Protein AF-A0A0L7LDC6-F1 (afdb_monomer)

Secondary structure (DSSP, 8-state):
--SHHHHHHHHHHHHHHHHHHHHHHHTS----HHHHHHHHHHGGG-TTT-TTTT-PEEEEEEE-TT-HHHHHHIIIIIHHHHHHHTTTEEEEEEE--S--------

Mean predicted aligned error: 18.14 Å

Foldseek 3Di:
DPPPPPVVVVVVVVVVVVVVVVVVVVVPPPCPVVVVVVVVVVVVPPPPVPPVQQVAAEAEDEAAPPDPVRVVCVVPPVVVCCVVCVRRHDYHYHHPHPDDDPPDDD

Radius of gyration: 37.28 Å; Cα contacts (8 Å, |Δi|>4): 54; chains: 1; bounding box: 81×20×101 Å

Organism: Operophtera brumata (NCBI:txid104452)

pLDDT: mean 76.86, std 15.12, range [48.41, 95.38]

Nearest PDB structures (foldseek):
  2voc-assembly1_B  TM=7.744E-01  e=8.165E-01  Bacillus subtilis subsp. subtilis str. 168
  1vgl-assembly2_C  TM=5.449E-01  e=1.065E+00  Thermosynechococcus vestitus BP-1
  5d09-assembly1_C  TM=5.747E-01  e=2.215E+00  Neisseria meningitidis MC58
  6u5v-assembly1_A  TM=2.349E-01  e=3.089E+00  Candida albicans

InterPro domains:
  IPR004911 Gamma interferon inducible lysosomal thiol reductase GILT [PF03227] (58-102)
  IPR004911 Gamma interferon inducible lysosomal thiol reductase GILT [PTHR13234] (33-99)

Solvent-accessible surface area (backbone atoms only — not comparable to full-atom values): 6612 Å² total; per-residue (Å²): 141,83,74,69,61,62,61,51,50,52,50,52,53,51,54,50,52,52,52,51,52,49,52,53,56,70,64,53,74,90,66,61,62,66,60,52,49,53,50,60,57,54,62,74,64,53,71,78,76,48,76,61,80,77,62,47,50,75,44,77,47,73,39,36,95,88,40,69,65,45,53,48,42,42,68,74,48,49,49,64,48,46,72,75,39,50,90,50,44,43,77,45,82,42,83,51,63,99,64,80,86,77,83,76,88,125

Structure (mmCIF, N/CA/C/O backbone):
data_AF-A0A0L7LDC6-F1
#
_entry.id   AF-A0A0L7LDC6-F1
#
loop_
_atom_site.group_PDB
_atom_site.id
_atom_site.type_symbol
_atom_site.label_atom_id
_atom_site.label_alt_id
_atom_site.label_comp_id
_atom_site.label_asym_id
_atom_site.label_entity_id
_atom_site.label_seq_id
_atom_site.pdbx_PDB_ins_code
_atom_site.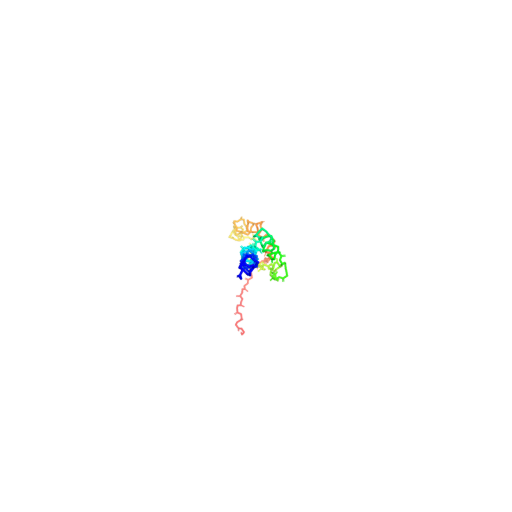Cartn_x
_atom_site.Cartn_y
_atom_site.Cartn_z
_atom_site.occupancy
_atom_site.B_iso_or_equiv
_atom_site.auth_seq_id
_atom_site.auth_comp_id
_atom_site.auth_asym_id
_atom_site.auth_atom_id
_atom_site.pdbx_PDB_model_num
ATOM 1 N N . MET A 1 1 ? -65.763 4.780 70.537 1.00 49.34 1 MET A N 1
ATOM 2 C CA . MET A 1 1 ? -65.442 4.087 69.265 1.00 49.34 1 MET A CA 1
ATOM 3 C C . MET A 1 1 ? -64.068 4.537 68.737 1.00 49.34 1 MET A C 1
ATOM 5 O O . MET A 1 1 ? -63.989 5.122 67.669 1.00 49.34 1 MET A O 1
ATOM 9 N N . ALA A 1 2 ? -62.977 4.314 69.486 1.00 48.41 2 ALA A N 1
ATOM 10 C CA . ALA A 1 2 ? -61.693 5.006 69.251 1.00 48.41 2 ALA A CA 1
ATOM 11 C C . ALA A 1 2 ? -60.485 4.080 68.990 1.00 48.41 2 ALA A C 1
ATOM 13 O O . ALA A 1 2 ? -59.346 4.514 69.089 1.00 48.41 2 ALA A O 1
ATOM 14 N N . PHE A 1 3 ? -60.715 2.810 68.639 1.00 49.62 3 PHE A N 1
ATOM 15 C CA . PHE A 1 3 ? -59.632 1.852 68.356 1.00 49.62 3 PHE A CA 1
ATOM 16 C C . PHE A 1 3 ? -59.404 1.585 66.857 1.00 49.62 3 PHE A C 1
ATOM 18 O O . PHE A 1 3 ? -58.401 0.985 66.481 1.00 49.62 3 PHE A O 1
ATOM 25 N N . TYR A 1 4 ? -60.290 2.068 65.978 1.00 57.59 4 TYR A N 1
ATOM 26 C CA . TYR A 1 4 ? -60.223 1.798 64.534 1.00 57.59 4 TYR A CA 1
ATOM 27 C C . TYR A 1 4 ? -59.326 2.762 63.736 1.00 57.59 4 TYR A C 1
ATOM 29 O O . TYR A 1 4 ? -58.983 2.455 62.597 1.00 57.59 4 TYR A O 1
ATOM 37 N N . SER A 1 5 ? -58.927 3.906 64.298 1.00 56.47 5 SER A N 1
ATOM 38 C CA . SER A 1 5 ? -58.147 4.942 63.600 1.00 56.47 5 SER A CA 1
ATOM 39 C C . SER A 1 5 ? -56.632 4.694 63.623 1.00 56.47 5 SER A C 1
ATOM 41 O O . SER A 1 5 ? -55.956 4.970 62.636 1.00 56.47 5 SER A O 1
ATOM 43 N N . CYS A 1 6 ? -56.094 4.104 64.696 1.00 59.78 6 CYS A N 1
ATOM 44 C CA . CYS A 1 6 ? -54.647 3.913 64.861 1.00 59.78 6 CYS A CA 1
ATOM 45 C C . CYS A 1 6 ? -54.094 2.768 63.985 1.00 59.78 6 CYS A C 1
ATOM 47 O O . CYS A 1 6 ? -53.091 2.931 63.292 1.00 59.78 6 CYS A O 1
ATOM 49 N N . ASN A 1 7 ? -54.800 1.630 63.922 1.00 66.62 7 ASN A N 1
ATOM 50 C CA . ASN A 1 7 ? -54.396 0.497 63.079 1.00 66.62 7 ASN A CA 1
ATOM 51 C C . ASN A 1 7 ? -54.574 0.796 61.579 1.00 66.62 7 ASN A C 1
ATOM 53 O O . ASN A 1 7 ? -53.747 0.380 60.775 1.00 66.62 7 ASN A O 1
ATOM 57 N N . ARG A 1 8 ? -55.602 1.578 61.208 1.00 79.38 8 ARG A N 1
ATOM 58 C CA . ARG A 1 8 ? -55.820 2.012 59.817 1.00 79.38 8 ARG A CA 1
ATOM 59 C C . ARG A 1 8 ? -54.756 3.002 59.346 1.00 79.38 8 ARG A C 1
ATOM 61 O O . ARG A 1 8 ? -54.258 2.868 58.232 1.00 79.38 8 ARG A O 1
ATOM 68 N N . TYR A 1 9 ? -54.356 3.945 60.200 1.00 85.12 9 TYR A N 1
ATOM 69 C CA . TYR A 1 9 ? -53.234 4.836 59.900 1.00 85.12 9 TYR A CA 1
ATOM 70 C C . TYR A 1 9 ? -51.934 4.046 59.731 1.00 85.12 9 TYR A C 1
ATOM 72 O O . TYR A 1 9 ? -51.228 4.231 58.744 1.00 85.12 9 TYR A O 1
ATOM 80 N N . ARG A 1 10 ? -51.667 3.076 60.617 1.00 83.81 10 ARG A N 1
ATOM 81 C CA . ARG A 1 10 ? -50.489 2.207 60.503 1.00 83.81 10 ARG A CA 1
ATOM 82 C C . ARG A 1 10 ? -50.480 1.408 59.197 1.00 83.81 10 ARG A C 1
ATOM 84 O O . ARG A 1 10 ? -49.437 1.327 58.559 1.00 83.81 10 ARG A O 1
ATOM 91 N N . THR A 1 11 ? -51.625 0.874 58.760 1.00 84.75 11 THR A N 1
ATOM 92 C CA . THR A 1 11 ? -51.717 0.180 57.464 1.00 84.75 11 THR A CA 1
ATOM 93 C C . THR A 1 11 ? -51.506 1.122 56.281 1.00 84.75 11 THR A C 1
ATOM 95 O O . THR A 1 11 ? -50.785 0.758 55.360 1.00 84.75 11 THR A O 1
ATOM 98 N N . ILE A 1 12 ? -52.052 2.343 56.3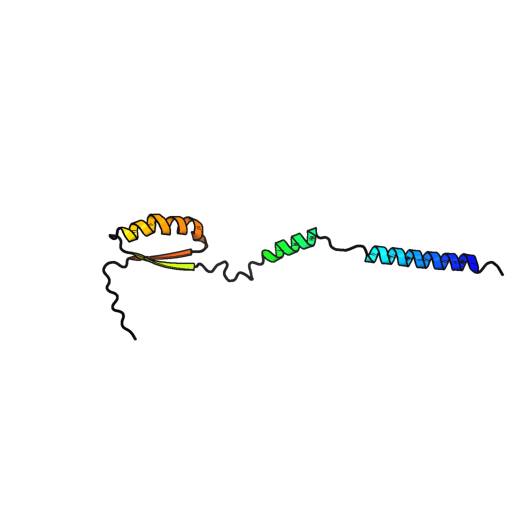19 1.00 89.50 12 ILE A N 1
ATOM 99 C CA . ILE A 1 12 ? -51.865 3.337 55.247 1.00 89.50 12 ILE A CA 1
ATOM 100 C C . ILE A 1 12 ? -50.388 3.743 55.151 1.00 89.50 12 ILE A C 1
ATOM 102 O O . ILE A 1 12 ? -49.816 3.753 54.061 1.00 89.50 12 ILE A O 1
ATOM 106 N N . VAL A 1 13 ? -49.740 3.996 56.289 1.00 90.88 13 VAL A N 1
ATOM 107 C CA . VAL A 1 13 ? -48.313 4.341 56.349 1.00 90.88 13 VAL A CA 1
ATOM 108 C C . VAL A 1 13 ? -47.451 3.200 55.807 1.00 90.88 13 VAL A C 1
ATOM 110 O O . VAL A 1 13 ? -46.573 3.448 54.986 1.00 90.88 13 VAL A O 1
ATOM 113 N N . LEU A 1 14 ? -47.736 1.948 56.179 1.00 90.44 14 LEU A N 1
ATOM 114 C CA . LEU A 1 14 ? -47.018 0.791 55.636 1.00 90.44 14 LEU A CA 1
ATOM 115 C C . LEU A 1 14 ? -47.211 0.658 54.119 1.00 90.44 14 LEU A C 1
ATOM 117 O O . LEU A 1 14 ? -46.236 0.433 53.406 1.00 90.44 14 LEU A O 1
ATOM 121 N N . THR A 1 15 ? -48.428 0.864 53.603 1.00 91.25 15 THR A N 1
ATOM 122 C CA . THR A 1 15 ? -48.674 0.819 52.151 1.00 91.25 15 THR A CA 1
ATOM 123 C C . THR A 1 15 ? -47.945 1.933 51.400 1.00 91.25 15 THR A C 1
ATOM 125 O O . THR A 1 15 ? -47.370 1.671 50.346 1.00 91.25 15 THR A O 1
ATOM 128 N N . LEU A 1 16 ? -47.880 3.151 51.954 1.00 90.81 16 LEU A N 1
ATOM 129 C CA . LEU A 1 16 ? -47.127 4.252 51.349 1.00 90.81 16 LEU A CA 1
ATOM 130 C C . LEU A 1 16 ? -45.617 3.997 51.372 1.00 90.81 16 LEU A C 1
ATOM 132 O O . LEU A 1 16 ? -44.962 4.239 50.364 1.00 90.81 16 LEU A 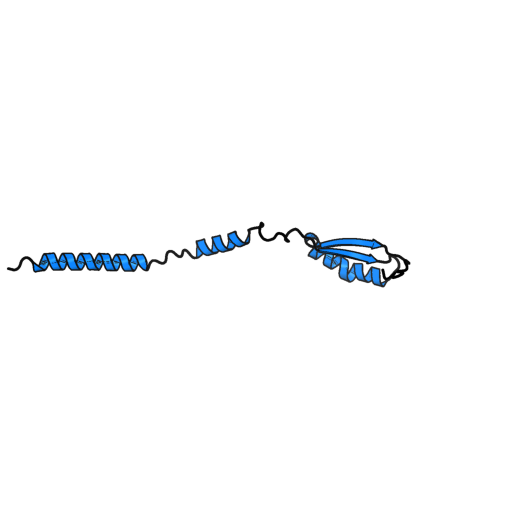O 1
ATOM 136 N N . ILE A 1 17 ? -45.066 3.449 52.460 1.00 91.38 17 ILE A N 1
ATOM 137 C CA . ILE A 1 17 ? -43.637 3.096 52.544 1.00 91.38 17 ILE A CA 1
ATOM 138 C C . ILE A 1 17 ? -43.275 2.040 51.493 1.00 91.38 17 ILE A C 1
ATOM 140 O O . ILE A 1 17 ? -42.260 2.183 50.812 1.00 91.38 17 ILE A O 1
ATOM 144 N N . VAL A 1 18 ? -44.118 1.020 51.306 1.00 91.81 18 VAL A N 1
ATOM 145 C CA . VAL A 1 18 ? -43.915 -0.009 50.271 1.00 91.81 18 VAL A CA 1
ATOM 146 C C . VAL A 1 18 ? -43.966 0.600 48.868 1.00 91.81 18 VAL A C 1
ATOM 148 O O . VAL A 1 18 ? -43.114 0.283 48.040 1.00 91.81 18 VAL A O 1
ATOM 151 N N . LEU A 1 19 ? -44.903 1.515 48.597 1.00 90.81 19 LEU A N 1
ATOM 152 C CA . LEU A 1 19 ? -44.983 2.205 47.304 1.00 90.81 19 LEU A CA 1
ATOM 153 C C . LEU A 1 19 ? -43.789 3.135 47.052 1.00 90.81 19 LEU A C 1
ATOM 155 O O . LEU A 1 19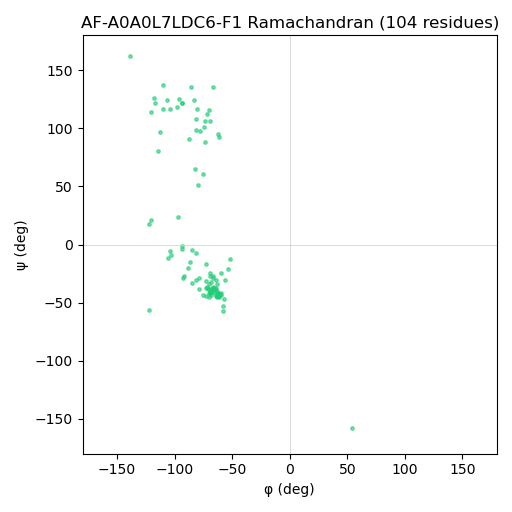 ? -43.320 3.221 45.919 1.00 90.81 19 LEU A O 1
ATOM 159 N N . ILE A 1 20 ? -43.278 3.815 48.080 1.00 89.75 20 ILE A N 1
ATOM 160 C CA . ILE A 1 20 ? -42.087 4.673 47.979 1.00 89.75 20 ILE A CA 1
ATOM 161 C C . ILE A 1 20 ? -40.837 3.818 47.739 1.00 89.75 20 ILE A C 1
ATOM 163 O O . ILE A 1 20 ? -40.036 4.139 46.865 1.00 89.75 20 ILE A O 1
ATOM 167 N N . MET A 1 21 ? -40.697 2.696 48.451 1.00 86.19 21 MET A N 1
ATOM 168 C CA . MET A 1 21 ? -39.606 1.739 48.237 1.00 86.19 21 MET A CA 1
ATOM 169 C C . MET A 1 21 ? -39.665 1.109 46.841 1.00 86.19 21 MET A C 1
ATOM 171 O O . MET A 1 21 ? -38.633 0.987 46.186 1.00 86.19 21 MET A O 1
ATOM 175 N N . TRP A 1 22 ? -40.861 0.783 46.342 1.00 85.56 22 TRP A N 1
ATOM 176 C CA . TRP A 1 22 ? -41.067 0.316 44.968 1.00 85.56 22 TRP A CA 1
ATOM 177 C C . TRP A 1 22 ? -40.681 1.383 43.940 1.00 85.56 22 TRP A C 1
ATOM 179 O O . TRP A 1 22 ? -40.003 1.076 42.961 1.00 85.56 22 TRP A O 1
ATOM 189 N N . GL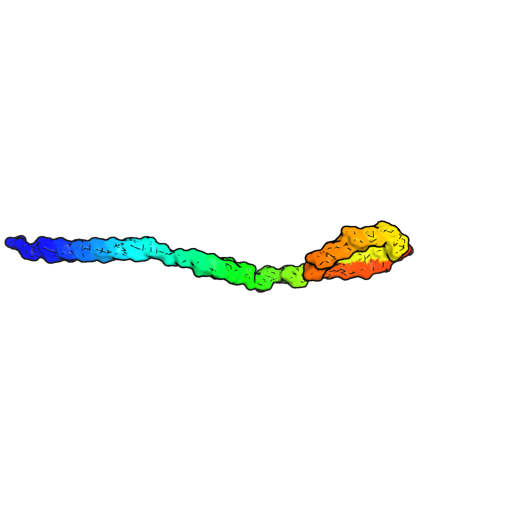N A 1 23 ? -41.099 2.637 44.142 1.00 84.06 23 GLN A N 1
ATOM 190 C CA . GLN A 1 23 ? -40.737 3.748 43.256 1.00 84.06 23 GLN A CA 1
ATOM 191 C C . GLN A 1 23 ? -39.224 3.983 43.243 1.00 84.06 23 GLN A C 1
ATOM 193 O O . GLN A 1 23 ? -38.654 4.129 42.167 1.00 84.06 23 GLN A O 1
ATOM 198 N N . ALA A 1 24 ? -38.563 3.935 44.402 1.00 81.12 24 ALA A N 1
ATOM 199 C CA . ALA A 1 24 ? -37.111 4.058 44.509 1.00 81.12 24 ALA A CA 1
ATOM 200 C C . ALA A 1 24 ? -36.373 2.885 43.842 1.00 81.12 24 ALA A C 1
ATOM 202 O O . ALA A 1 24 ? -35.370 3.096 43.167 1.00 81.12 24 ALA A O 1
ATOM 203 N N . PHE A 1 25 ? -36.895 1.662 43.962 1.00 76.75 25 PHE A N 1
ATOM 204 C CA . PHE A 1 25 ? -36.351 0.486 43.279 1.00 76.75 25 PHE A CA 1
ATOM 205 C C . PHE A 1 25 ? -36.534 0.563 41.756 1.00 76.75 25 PHE A C 1
ATOM 207 O O . PHE A 1 25 ? -35.624 0.229 41.006 1.00 76.75 25 PHE A O 1
ATOM 214 N N . ARG A 1 26 ? -37.676 1.080 41.284 1.00 76.31 26 ARG A N 1
ATOM 215 C CA . ARG A 1 26 ? -37.920 1.384 39.860 1.00 76.31 26 ARG A CA 1
ATOM 216 C C . ARG A 1 26 ? -37.032 2.511 39.338 1.00 76.31 26 ARG A C 1
ATOM 218 O O . ARG A 1 26 ? -36.776 2.553 38.140 1.00 76.31 26 ARG A O 1
ATOM 225 N N . LEU A 1 27 ? -36.598 3.409 40.222 1.00 68.94 27 LEU A N 1
ATOM 226 C CA . LEU A 1 27 ? -35.669 4.491 39.914 1.00 68.94 27 LEU A CA 1
ATOM 227 C C . LEU A 1 27 ? -34.204 4.048 39.997 1.00 68.94 27 LEU A C 1
ATOM 229 O O . LEU A 1 27 ? -33.341 4.851 39.665 1.00 68.94 27 LEU A O 1
ATOM 233 N N . MET A 1 28 ? -33.910 2.811 40.422 1.00 65.31 28 MET A N 1
ATOM 234 C CA . MET A 1 28 ? -32.570 2.239 40.333 1.00 65.31 28 MET A CA 1
ATOM 235 C C . MET A 1 28 ? -32.337 1.874 38.859 1.00 65.31 28 MET A C 1
ATOM 237 O O . MET A 1 28 ? -32.879 0.873 38.381 1.00 65.31 28 MET A O 1
ATOM 241 N N . PRO A 1 29 ? -31.602 2.697 38.094 1.00 62.22 29 PRO A N 1
ATOM 242 C CA . PRO A 1 29 ? -31.350 2.418 36.698 1.00 62.22 29 PRO A CA 1
ATOM 243 C C . PRO A 1 29 ? -30.336 1.278 36.706 1.00 62.22 29 PRO A C 1
ATOM 245 O O . PRO A 1 29 ? -29.175 1.485 37.062 1.00 62.22 29 PRO A O 1
ATOM 248 N N . ASN A 1 30 ? -30.757 0.058 36.369 1.00 58.66 30 ASN A N 1
ATOM 249 C CA . ASN A 1 30 ? -29.819 -1.037 36.131 1.00 58.66 30 ASN A CA 1
ATOM 250 C C . ASN A 1 30 ? -29.145 -0.838 34.767 1.00 58.66 30 ASN A C 1
ATOM 252 O O . ASN A 1 30 ? -29.292 -1.634 33.844 1.00 58.66 30 ASN A O 1
ATOM 256 N N . ASN A 1 31 ? -28.446 0.278 34.630 1.00 56.56 31 ASN A N 1
ATOM 257 C CA . ASN A 1 31 ? -27.583 0.582 33.513 1.00 56.56 31 ASN A CA 1
ATOM 258 C C . ASN A 1 31 ? -26.207 0.634 34.142 1.00 56.56 31 ASN A C 1
ATOM 260 O O . ASN A 1 31 ? -25.725 1.703 34.491 1.00 56.56 31 ASN A O 1
ATOM 264 N N . SER A 1 32 ? -25.624 -0.546 34.345 1.00 58.81 32 SER A N 1
ATOM 265 C CA . SER A 1 32 ? -24.186 -0.726 34.476 1.00 5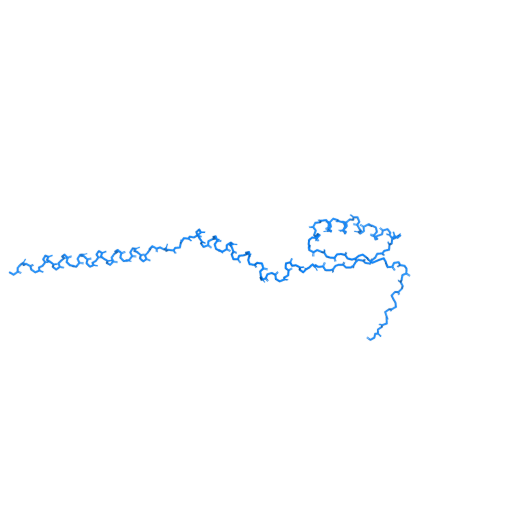8.81 32 SER A CA 1
ATOM 266 C C . SER A 1 32 ? -23.560 -0.258 33.153 1.00 58.81 32 SER A C 1
ATOM 268 O O . SER A 1 32 ? -23.482 -1.033 32.199 1.00 58.81 32 SER A O 1
ATOM 270 N N . PRO A 1 33 ? -23.141 1.018 33.031 1.00 55.75 33 PRO A N 1
ATOM 271 C CA . PRO A 1 33 ? -22.689 1.568 31.754 1.00 55.75 33 PRO A CA 1
ATOM 272 C C . PRO A 1 33 ? -21.361 0.926 31.350 1.00 55.75 33 PRO A C 1
ATOM 274 O O . PRO A 1 33 ? -21.033 0.857 30.178 1.00 55.75 33 PRO A O 1
ATOM 277 N N . LEU A 1 34 ? -20.623 0.431 32.346 1.00 54.78 34 LEU A N 1
ATOM 278 C CA . LEU A 1 34 ? -19.329 -0.209 32.201 1.00 54.78 34 LEU A CA 1
ATOM 279 C C . LEU A 1 34 ? -19.453 -1.573 31.514 1.00 54.78 34 LEU A C 1
ATOM 281 O O . LEU A 1 34 ? -18.694 -1.855 30.603 1.00 54.78 34 LEU A O 1
ATOM 285 N N . LEU A 1 35 ? -20.471 -2.366 31.866 1.00 56.34 35 LEU A N 1
ATOM 286 C CA . LEU A 1 35 ? -20.718 -3.660 31.224 1.00 56.34 35 LEU A CA 1
ATOM 287 C C . LEU A 1 35 ? -21.248 -3.465 29.800 1.00 56.34 35 LEU A C 1
ATOM 289 O O . LEU A 1 35 ? -20.850 -4.194 28.906 1.00 56.34 35 LEU A O 1
ATOM 293 N N . ARG A 1 36 ? -22.081 -2.438 29.574 1.00 57.03 36 ARG A N 1
ATOM 294 C CA . ARG A 1 36 ? -22.574 -2.100 28.233 1.00 57.03 36 ARG A CA 1
ATOM 295 C C . ARG A 1 36 ? -21.476 -1.552 27.320 1.00 57.03 36 ARG A C 1
ATOM 297 O O . ARG A 1 36 ? -21.439 -1.917 26.157 1.00 57.03 36 ARG A O 1
ATOM 304 N N . ALA A 1 37 ? -20.562 -0.743 27.853 1.00 60.88 37 ALA A N 1
ATOM 305 C CA . ALA A 1 37 ? -19.374 -0.315 27.124 1.00 60.88 37 ALA A CA 1
ATOM 306 C C . ALA A 1 37 ? -18.469 -1.512 26.800 1.00 60.88 37 AL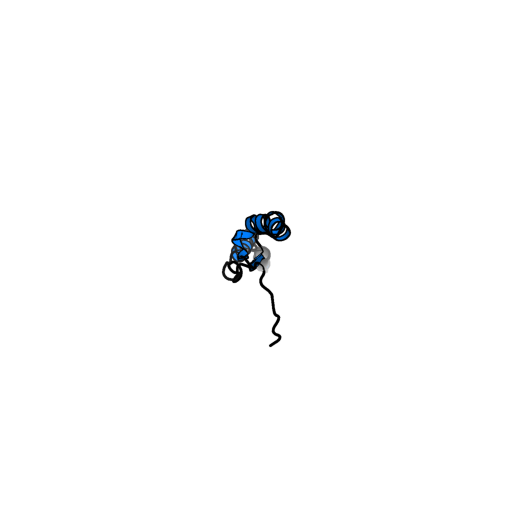A A C 1
ATOM 308 O O . ALA A 1 37 ? -18.028 -1.633 25.670 1.00 60.88 37 ALA A O 1
ATOM 309 N N . GLU A 1 38 ? -18.243 -2.431 27.741 1.00 65.75 38 GLU A N 1
ATOM 310 C CA . GLU A 1 38 ? -17.421 -3.625 27.499 1.00 65.75 38 GLU A CA 1
ATOM 311 C C . GLU A 1 38 ? -18.053 -4.580 26.471 1.00 65.75 38 GLU A C 1
ATOM 313 O O . GLU A 1 38 ? -17.347 -5.102 25.611 1.00 65.75 38 GLU A O 1
ATOM 318 N N . THR A 1 39 ? -19.383 -4.739 26.476 1.00 63.91 39 THR A N 1
ATOM 319 C CA . THR A 1 39 ? -20.101 -5.518 25.450 1.00 63.91 39 THR A CA 1
ATOM 320 C C . THR A 1 39 ? -20.163 -4.812 24.097 1.00 63.91 39 THR A C 1
ATOM 322 O O . THR A 1 39 ? -20.015 -5.479 23.080 1.00 63.91 39 THR A O 1
ATOM 325 N N . ASP A 1 40 ? -20.324 -3.483 24.067 1.00 62.09 40 ASP A N 1
ATOM 326 C CA . ASP A 1 40 ? -20.317 -2.695 22.823 1.00 62.09 40 ASP A CA 1
ATOM 327 C C . ASP A 1 40 ? -18.906 -2.664 22.193 1.00 62.09 40 ASP A C 1
ATOM 329 O O . ASP A 1 40 ? -18.779 -2.537 20.979 1.00 62.09 40 ASP A O 1
ATOM 333 N N . ILE A 1 41 ? -17.835 -2.804 22.990 1.00 63.81 41 ILE A N 1
ATOM 334 C CA . ILE A 1 41 ? -16.455 -2.927 22.489 1.00 63.81 41 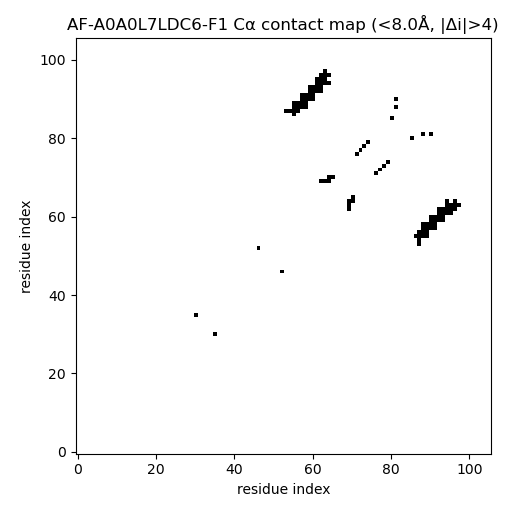ILE A CA 1
ATOM 335 C C . ILE A 1 41 ? -16.181 -4.356 21.981 1.00 63.81 41 ILE A C 1
ATOM 337 O O . ILE A 1 41 ? -15.534 -4.506 20.948 1.00 63.81 41 ILE A O 1
ATOM 341 N N . LEU A 1 42 ? -16.711 -5.392 22.647 1.00 64.56 42 LEU A N 1
ATOM 342 C CA . LEU A 1 42 ? -16.563 -6.797 22.232 1.00 64.56 42 LEU A CA 1
ATOM 343 C C . LEU A 1 42 ? -17.397 -7.170 20.992 1.00 64.56 42 LEU A C 1
ATOM 345 O O . LEU A 1 42 ? -16.960 -8.005 20.206 1.00 64.56 42 LEU A O 1
ATOM 349 N N . GLU A 1 43 ? -18.564 -6.555 20.765 1.00 61.41 43 GLU A N 1
ATOM 350 C CA . GLU A 1 43 ? -19.353 -6.788 19.538 1.00 61.41 43 GLU A CA 1
ATOM 351 C C . GLU A 1 43 ? -18.742 -6.138 18.282 1.00 61.41 43 GLU A C 1
ATOM 353 O O . GLU A 1 43 ? -19.077 -6.528 17.163 1.00 61.41 43 GLU A O 1
ATOM 358 N N . LEU A 1 44 ? -17.811 -5.187 18.428 1.00 62.09 44 LEU A N 1
ATOM 359 C CA . LEU A 1 44 ? -17.072 -4.616 17.292 1.00 62.09 44 LEU A CA 1
ATOM 360 C C . LEU A 1 44 ? -15.886 -5.487 16.842 1.00 62.09 44 LEU A C 1
ATOM 362 O O . LEU A 1 44 ? -15.309 -5.224 15.785 1.00 62.09 44 LEU A O 1
ATOM 366 N N . GLU A 1 45 ? -15.562 -6.541 17.595 1.00 60.97 45 GLU A N 1
ATOM 367 C CA . GLU A 1 45 ? -14.625 -7.602 17.210 1.00 60.97 45 GLU A CA 1
ATOM 368 C C . GLU A 1 45 ? -15.347 -8.844 16.647 1.00 60.97 45 GLU A C 1
ATOM 370 O O . GLU A 1 45 ? -14.790 -9.939 16.643 1.00 60.97 45 GLU A O 1
ATOM 375 N N . ASP A 1 46 ? -16.577 -8.718 16.123 1.00 60.38 46 ASP A N 1
ATOM 376 C CA . ASP A 1 46 ? -17.128 -9.772 15.264 1.00 60.38 46 ASP A CA 1
ATOM 377 C C . ASP A 1 46 ? -16.444 -9.739 13.887 1.00 60.38 46 ASP A C 1
ATOM 379 O O . ASP A 1 46 ? -16.874 -9.103 12.915 1.00 60.38 46 ASP A O 1
ATOM 383 N N . ASP A 1 47 ? -15.339 -10.476 13.816 1.00 59.81 47 ASP A N 1
ATOM 384 C CA . ASP A 1 47 ? -14.568 -10.808 12.618 1.00 59.81 47 ASP A CA 1
ATOM 385 C C . ASP A 1 47 ? -15.422 -11.396 11.475 1.00 59.81 47 ASP A C 1
ATOM 387 O O . ASP A 1 47 ? -14.955 -11.489 10.335 1.00 59.81 47 ASP A O 1
ATOM 391 N N . THR A 1 48 ? -16.671 -11.784 11.757 1.00 66.50 48 THR A N 1
ATOM 392 C CA . THR A 1 48 ? -17.590 -12.452 10.829 1.00 66.50 48 THR A CA 1
ATOM 393 C C . THR A 1 48 ? -18.262 -11.489 9.841 1.00 66.50 48 THR A C 1
ATOM 395 O O . THR A 1 48 ? -18.547 -11.891 8.708 1.00 66.50 48 THR A O 1
ATOM 398 N N . TYR A 1 49 ? -18.479 -10.213 10.193 1.00 52.44 49 TYR A N 1
ATOM 399 C CA . TYR A 1 49 ? -19.120 -9.244 9.281 1.00 52.44 49 TYR A CA 1
ATOM 400 C C . TYR A 1 49 ? -18.128 -8.505 8.367 1.00 52.44 49 TYR A C 1
ATOM 402 O O . TYR A 1 49 ? -18.495 -8.042 7.283 1.00 52.44 49 TYR A O 1
ATOM 410 N N . ASN A 1 50 ? -16.838 -8.470 8.715 1.00 56.38 50 ASN A N 1
ATOM 411 C CA . ASN A 1 50 ? -15.799 -8.002 7.799 1.00 56.38 50 ASN A CA 1
ATOM 412 C C . ASN A 1 50 ? -15.380 -9.124 6.837 1.00 56.38 50 ASN A C 1
ATOM 414 O O . ASN A 1 50 ? -14.221 -9.534 6.798 1.00 56.38 50 ASN A O 1
ATOM 418 N N . LYS A 1 51 ? -16.302 -9.569 5.973 1.00 56.22 51 LYS A N 1
ATOM 419 C CA . LYS A 1 51 ? -15.989 -10.480 4.850 1.00 56.22 51 LYS A CA 1
ATOM 420 C C . LYS A 1 51 ? -14.849 -9.947 3.959 1.00 56.22 51 LYS A C 1
ATOM 422 O O . LYS A 1 51 ? -14.190 -10.714 3.267 1.00 56.22 51 LYS A O 1
ATOM 427 N N . HIS A 1 52 ? -14.595 -8.638 4.016 1.00 57.31 52 HIS A N 1
ATOM 428 C CA . HIS A 1 52 ? -13.524 -7.942 3.306 1.00 57.31 52 HIS A CA 1
ATOM 429 C C . HIS A 1 52 ? -12.217 -7.762 4.100 1.00 57.31 52 HIS A C 1
ATOM 431 O O . HIS A 1 52 ? -11.258 -7.261 3.523 1.00 57.31 52 HIS A O 1
ATOM 437 N N . LYS A 1 53 ? -12.108 -8.201 5.369 1.00 59.47 53 LYS A N 1
ATOM 438 C CA . LYS A 1 53 ? -10.846 -8.105 6.147 1.00 59.47 53 LYS A CA 1
ATOM 439 C C . LYS A 1 53 ? -9.693 -8.862 5.477 1.00 59.47 53 LYS A C 1
ATOM 441 O O . LYS A 1 53 ? -8.532 -8.548 5.693 1.00 59.47 53 LYS A O 1
ATOM 446 N N . GLN A 1 54 ? -10.024 -9.857 4.656 1.00 64.56 54 GLN A N 1
ATOM 447 C CA . GLN A 1 54 ? -9.061 -10.701 3.949 1.00 64.56 54 GLN A CA 1
ATOM 448 C C . GLN A 1 54 ? -8.931 -10.363 2.458 1.00 64.56 54 GLN A C 1
ATOM 450 O O . GLN A 1 54 ? -8.089 -10.950 1.776 1.00 64.56 54 GLN A O 1
ATOM 455 N N . ASP A 1 55 ? -9.752 -9.451 1.932 1.00 79.94 55 ASP A N 1
ATOM 456 C CA . ASP A 1 55 ? -9.817 -9.203 0.495 1.00 79.94 55 ASP A CA 1
ATOM 457 C C . ASP A 1 55 ? -8.771 -8.151 0.112 1.00 79.94 55 ASP A C 1
ATOM 459 O O . ASP A 1 55 ? -8.990 -6.941 0.190 1.00 79.94 55 ASP A O 1
ATOM 463 N N . LYS A 1 56 ? -7.574 -8.631 -0.236 1.00 87.38 56 LYS A N 1
ATOM 464 C CA . LYS A 1 56 ? -6.461 -7.767 -0.633 1.00 87.38 56 LYS A CA 1
ATOM 465 C C . LYS A 1 56 ? -6.772 -7.069 -1.951 1.00 87.38 56 LYS A C 1
ATOM 467 O O . LYS A 1 56 ? -7.191 -7.695 -2.929 1.00 87.38 56 LYS A O 1
ATOM 472 N N . VAL A 1 57 ? -6.485 -5.776 -2.014 1.00 89.69 57 VAL A N 1
ATOM 473 C CA . VAL A 1 57 ? -6.608 -4.994 -3.243 1.00 89.69 57 VAL A CA 1
ATOM 474 C C . VAL A 1 57 ? -5.517 -5.433 -4.218 1.00 89.69 57 VAL A C 1
ATOM 476 O O . VAL A 1 57 ? -4.323 -5.267 -3.965 1.00 89.69 57 VAL A O 1
ATOM 479 N N . LYS A 1 58 ? -5.938 -5.994 -5.353 1.00 92.31 58 LYS A N 1
ATOM 480 C CA . LYS A 1 58 ? -5.043 -6.485 -6.405 1.00 92.31 58 LYS A CA 1
ATOM 481 C C . LYS A 1 58 ? -4.564 -5.332 -7.277 1.00 92.31 58 LYS A C 1
ATOM 483 O O . LYS A 1 58 ? -5.356 -4.712 -7.984 1.00 92.31 58 LYS A O 1
ATOM 488 N N . VAL A 1 59 ? -3.261 -5.076 -7.273 1.00 92.44 59 VAL A N 1
ATOM 489 C CA . VAL A 1 59 ? -2.621 -4.034 -8.083 1.00 92.44 59 VAL A CA 1
ATOM 490 C C . VAL A 1 59 ? -1.664 -4.698 -9.060 1.00 92.44 59 VAL A C 1
ATOM 492 O O . VAL A 1 59 ? -0.733 -5.389 -8.660 1.00 92.44 59 VAL A O 1
ATOM 495 N N . ARG A 1 60 ? -1.863 -4.482 -10.361 1.00 92.88 60 ARG A N 1
ATOM 496 C CA . ARG A 1 60 ? -0.960 -4.997 -11.394 1.00 92.88 60 ARG A CA 1
ATOM 497 C C . ARG A 1 60 ? -0.192 -3.850 -12.035 1.00 92.88 60 ARG A C 1
ATOM 499 O O . ARG A 1 60 ? -0.792 -2.984 -12.665 1.00 92.88 60 ARG A O 1
ATOM 506 N N . VAL A 1 61 ? 1.127 -3.856 -11.879 1.00 92.38 61 VAL A N 1
ATOM 507 C CA . VAL A 1 61 ? 2.014 -2.807 -12.391 1.00 92.38 61 VAL A CA 1
ATOM 508 C C . VAL A 1 61 ? 2.728 -3.321 -13.631 1.00 92.38 61 VAL A C 1
ATOM 510 O O . VAL A 1 61 ? 3.513 -4.264 -13.556 1.00 92.38 61 VAL A O 1
ATOM 513 N N . TYR A 1 62 ? 2.469 -2.678 -14.763 1.00 91.12 62 TYR A N 1
ATOM 514 C CA . TYR A 1 62 ? 3.174 -2.925 -16.015 1.00 91.12 62 TYR A CA 1
ATOM 515 C C . TYR A 1 62 ? 4.336 -1.945 -16.131 1.00 91.12 62 TYR A C 1
ATOM 517 O O . TYR A 1 62 ? 4.117 -0.736 -16.068 1.00 91.12 62 TYR A O 1
ATOM 525 N N . TYR A 1 63 ? 5.563 -2.447 -16.261 1.00 90.31 63 TYR A N 1
ATOM 526 C CA . TYR A 1 63 ? 6.755 -1.596 -16.253 1.00 90.31 63 TYR A CA 1
ATOM 527 C C . TYR A 1 63 ? 7.790 -2.003 -17.301 1.00 90.31 63 TYR A C 1
ATOM 529 O O . TYR A 1 63 ? 7.794 -3.129 -17.804 1.00 90.31 63 TYR A O 1
ATOM 537 N N . GLU A 1 64 ? 8.703 -1.083 -17.604 1.00 87.81 64 GLU A N 1
ATOM 538 C CA . GLU A 1 64 ? 9.858 -1.324 -18.466 1.00 87.81 64 GLU A CA 1
ATOM 539 C C . GLU A 1 64 ? 11.154 -1.122 -17.673 1.00 87.81 64 GLU A C 1
ATOM 541 O O . GLU A 1 64 ? 11.369 -0.073 -17.066 1.00 87.81 64 GLU A O 1
ATOM 546 N N . ALA A 1 65 ? 12.040 -2.123 -17.682 1.00 83.06 65 ALA A N 1
ATOM 547 C CA . ALA A 1 65 ? 13.253 -2.119 -16.859 1.00 83.06 65 ALA A CA 1
ATOM 548 C C . ALA A 1 65 ? 14.242 -0.990 -17.212 1.00 83.06 65 ALA A C 1
ATOM 550 O O . ALA A 1 65 ? 14.959 -0.509 -16.338 1.00 83.06 65 ALA A O 1
ATOM 551 N N . LEU A 1 66 ? 14.279 -0.563 -18.479 1.00 83.25 66 LEU A N 1
ATOM 552 C CA . LEU A 1 66 ? 15.185 0.482 -18.973 1.00 83.25 66 LEU A CA 1
ATOM 553 C C . LEU A 1 66 ? 14.561 1.886 -18.966 1.00 83.25 66 LEU A C 1
ATOM 555 O O . LEU A 1 66 ? 15.251 2.858 -19.266 1.00 83.25 66 LEU A O 1
ATOM 559 N N . CYS A 1 67 ? 13.281 2.012 -18.606 1.00 86.56 67 CYS A N 1
ATOM 560 C CA . CYS A 1 67 ? 12.601 3.299 -18.581 1.00 86.56 67 CYS A CA 1
ATOM 561 C C . CYS A 1 67 ? 12.898 4.048 -17.264 1.00 86.56 67 CYS A C 1
ATOM 563 O O . CYS A 1 67 ? 12.621 3.521 -16.177 1.00 86.56 67 CYS A O 1
ATOM 565 N N . PRO A 1 68 ? 13.426 5.288 -17.318 1.00 89.81 68 PRO A N 1
ATOM 566 C CA . PRO A 1 68 ? 13.743 6.057 -16.117 1.00 89.81 68 PRO A CA 1
ATOM 567 C C . PRO A 1 68 ? 12.498 6.379 -15.281 1.00 89.81 68 PRO A C 1
ATOM 569 O O . PRO A 1 68 ? 12.583 6.372 -14.055 1.00 89.81 68 PRO A O 1
ATOM 572 N N . ASP A 1 69 ? 11.337 6.604 -15.896 1.00 89.38 69 ASP A N 1
ATOM 573 C CA . ASP A 1 69 ? 10.098 6.924 -15.174 1.00 89.38 69 ASP A CA 1
ATOM 574 C C . ASP A 1 69 ? 9.542 5.715 -14.425 1.00 89.38 69 ASP A C 1
ATOM 576 O O . ASP A 1 69 ? 9.132 5.833 -13.270 1.00 89.38 69 ASP A O 1
ATOM 580 N N . SER A 1 70 ? 9.632 4.526 -15.034 1.00 91.19 70 SER A N 1
ATOM 581 C CA . SER A 1 70 ? 9.307 3.269 -14.352 1.00 91.19 70 SER A CA 1
ATOM 582 C C . SER A 1 70 ? 10.171 3.108 -13.100 1.00 91.19 70 SER A C 1
ATOM 584 O O . SER A 1 70 ? 9.648 2.873 -12.013 1.00 91.19 70 SER A O 1
ATOM 586 N N . LYS A 1 71 ? 11.488 3.333 -13.204 1.00 90.44 71 LYS A N 1
ATOM 587 C CA . LYS A 1 71 ? 12.400 3.278 -12.050 1.00 90.44 71 LYS A CA 1
ATOM 588 C C . LYS A 1 71 ? 12.024 4.289 -10.958 1.00 90.44 71 LYS A C 1
ATOM 590 O O . LYS A 1 71 ? 12.027 3.939 -9.777 1.00 90.44 71 LYS A O 1
ATOM 595 N N . HIS A 1 72 ? 11.686 5.523 -11.332 1.00 94.31 72 HIS A N 1
ATOM 596 C CA . HIS A 1 72 ? 11.244 6.535 -10.370 1.00 94.31 72 HIS A CA 1
ATOM 597 C C . HIS A 1 72 ? 9.934 6.149 -9.679 1.00 94.31 72 HIS A C 1
ATOM 599 O O . HIS A 1 72 ? 9.806 6.384 -8.477 1.00 94.31 72 HIS A O 1
ATOM 605 N N . PHE A 1 73 ? 8.998 5.525 -10.396 1.00 93.75 73 PHE A N 1
ATOM 606 C CA . PHE A 1 73 ? 7.746 5.036 -9.827 1.00 93.75 73 PHE A CA 1
ATOM 607 C C . PHE A 1 73 ? 7.977 3.982 -8.741 1.00 93.75 73 PHE A C 1
ATOM 609 O O . PHE A 1 73 ? 7.405 4.095 -7.655 1.00 93.75 73 PHE A O 1
ATOM 616 N N . PHE A 1 74 ? 8.863 3.011 -8.987 1.00 93.31 74 PHE A N 1
ATOM 617 C CA . PHE A 1 74 ? 9.218 2.017 -7.971 1.00 93.31 74 PHE A CA 1
ATOM 618 C C . PHE A 1 74 ? 9.773 2.680 -6.711 1.00 93.31 74 PHE A C 1
ATOM 620 O O . PHE A 1 74 ? 9.246 2.466 -5.624 1.00 93.31 74 PHE A O 1
ATOM 627 N N . LEU A 1 75 ? 10.779 3.542 -6.868 1.00 93.31 75 LEU A N 1
ATOM 628 C CA . LEU A 1 75 ? 11.495 4.132 -5.736 1.00 93.31 75 LEU A CA 1
ATOM 629 C C . LEU A 1 75 ? 10.648 5.124 -4.931 1.00 93.31 75 LEU A C 1
ATOM 631 O O . LEU A 1 75 ? 10.728 5.143 -3.706 1.00 93.31 75 LEU A O 1
ATOM 635 N N . LYS A 1 76 ? 9.863 5.973 -5.604 1.00 94.81 76 LYS A N 1
ATOM 636 C CA . LYS A 1 76 ? 9.134 7.070 -4.946 1.00 94.81 76 LYS A CA 1
ATOM 637 C C . LYS A 1 76 ? 7.726 6.694 -4.506 1.00 94.81 76 LYS A C 1
ATOM 639 O O . LYS A 1 76 ? 7.218 7.304 -3.570 1.00 94.81 76 LYS A O 1
ATOM 644 N N . HIS A 1 77 ? 7.090 5.738 -5.180 1.00 93.81 77 HIS A N 1
ATOM 645 C CA . HIS A 1 77 ? 5.675 5.440 -4.966 1.00 93.81 77 HIS A CA 1
ATOM 646 C C . HIS A 1 77 ? 5.456 3.993 -4.550 1.00 93.81 77 HIS A C 1
ATOM 648 O O . HIS A 1 77 ? 4.901 3.753 -3.481 1.00 93.81 77 HIS A O 1
ATOM 654 N N . LEU A 1 78 ? 5.909 3.024 -5.346 1.00 93.44 78 LEU A N 1
ATOM 655 C CA . LEU A 1 78 ? 5.524 1.636 -5.110 1.00 93.44 78 LEU A CA 1
ATOM 656 C C . LEU A 1 78 ? 6.164 1.049 -3.849 1.00 93.44 78 LEU A C 1
ATOM 658 O O . LEU A 1 78 ? 5.458 0.434 -3.053 1.00 93.44 78 LEU A O 1
ATOM 662 N N . THR A 1 79 ? 7.463 1.268 -3.637 1.00 92.81 79 THR A N 1
ATOM 663 C CA . THR A 1 79 ? 8.183 0.785 -2.449 1.00 92.81 79 THR A CA 1
ATOM 664 C C . THR A 1 79 ? 7.565 1.297 -1.140 1.00 92.81 79 THR A C 1
ATOM 666 O O . THR A 1 79 ? 7.122 0.465 -0.349 1.00 92.81 79 THR A O 1
ATOM 669 N N . PRO A 1 80 ? 7.418 2.619 -0.906 1.00 95.38 80 PRO A N 1
ATOM 670 C CA . PRO A 1 80 ? 6.886 3.111 0.367 1.00 95.38 80 PRO A CA 1
ATOM 671 C C . PRO A 1 80 ? 5.413 2.743 0.600 1.00 95.38 80 PRO A C 1
ATOM 673 O O . PRO A 1 80 ? 4.985 2.616 1.747 1.00 95.38 80 PRO A O 1
ATOM 676 N N . VAL A 1 81 ? 4.620 2.582 -0.465 1.00 93.69 81 VAL A N 1
ATOM 677 C CA . VAL A 1 81 ? 3.220 2.137 -0.361 1.00 93.69 81 VAL A CA 1
ATOM 678 C C . VAL A 1 81 ? 3.152 0.654 -0.007 1.00 93.69 81 VAL A C 1
ATOM 680 O O . VAL A 1 81 ? 2.401 0.278 0.888 1.00 93.69 81 VAL A O 1
ATOM 683 N N . THR A 1 82 ? 3.963 -0.180 -0.657 1.00 91.88 82 THR A N 1
ATOM 684 C CA . THR A 1 82 ? 3.979 -1.628 -0.404 1.00 91.88 82 THR A CA 1
ATOM 685 C C . THR A 1 82 ? 4.486 -1.937 1.003 1.00 91.88 82 THR A C 1
ATOM 687 O O . THR A 1 82 ? 3.923 -2.797 1.666 1.00 91.88 82 THR A O 1
ATOM 690 N N . GLU A 1 83 ? 5.479 -1.200 1.508 1.00 91.94 83 GLU A N 1
ATOM 691 C CA . GLU A 1 83 ? 5.963 -1.352 2.889 1.00 91.94 83 GLU A CA 1
ATOM 692 C C . GLU A 1 83 ? 4.869 -1.059 3.926 1.00 91.94 83 GLU A C 1
ATOM 694 O O . GLU A 1 83 ? 4.713 -1.805 4.890 1.00 91.94 83 GLU A O 1
ATOM 699 N N . LYS A 1 84 ? 4.079 0.001 3.712 1.00 92.06 84 LYS A N 1
ATOM 700 C CA . LYS A 1 84 ? 3.038 0.438 4.656 1.00 92.06 84 LYS A CA 1
ATOM 701 C C . LYS A 1 84 ? 1.731 -0.346 4.552 1.00 92.06 84 LYS A C 1
ATOM 703 O O . LYS A 1 84 ? 1.020 -0.451 5.543 1.00 92.06 84 LYS A O 1
ATOM 708 N N . LEU A 1 85 ? 1.390 -0.845 3.364 1.00 90.75 85 LEU A N 1
ATOM 709 C CA . LEU A 1 85 ? 0.094 -1.469 3.068 1.00 90.75 85 LEU A CA 1
ATOM 710 C C . LEU A 1 85 ? 0.223 -2.927 2.589 1.00 90.75 85 LEU A C 1
ATOM 712 O O . LEU A 1 85 ? -0.692 -3.446 1.955 1.00 90.75 85 LEU A O 1
ATOM 716 N N . SER A 1 86 ? 1.336 -3.604 2.892 1.00 86.62 86 SER A N 1
ATOM 717 C CA . SER A 1 86 ? 1.598 -5.001 2.490 1.00 86.62 86 SER A CA 1
ATOM 718 C C . SER A 1 86 ? 0.519 -5.995 2.935 1.00 86.62 86 SER A C 1
ATOM 720 O O . SER A 1 86 ? 0.261 -6.989 2.255 1.00 86.62 86 SER A O 1
ATOM 722 N N . GLU A 1 87 ? -0.140 -5.726 4.060 1.00 87.94 87 GLU A N 1
ATOM 723 C CA . GLU A 1 87 ? -1.233 -6.555 4.570 1.00 87.94 87 GLU A CA 1
ATOM 724 C C . GLU A 1 87 ? -2.484 -6.482 3.679 1.00 87.94 87 GLU A C 1
ATOM 726 O O . GLU A 1 87 ? -3.170 -7.486 3.491 1.00 87.94 87 GLU A O 1
ATOM 731 N N . PHE A 1 88 ? -2.721 -5.327 3.051 1.00 88.81 88 PHE A N 1
ATOM 732 C CA . PHE A 1 88 ? -3.942 -5.014 2.304 1.00 88.81 88 PHE A CA 1
ATOM 733 C C . PHE A 1 88 ? -3.767 -5.040 0.782 1.00 88.81 88 PHE A C 1
ATOM 735 O O . PHE A 1 88 ? -4.759 -4.992 0.057 1.00 88.81 88 PHE A O 1
ATOM 742 N N . LEU A 1 89 ? -2.532 -5.093 0.280 1.00 90.75 89 LEU A N 1
ATOM 743 C CA . LEU A 1 89 ? -2.221 -5.057 -1.148 1.00 90.75 89 LEU A CA 1
ATOM 744 C C . LEU A 1 89 ? -1.699 -6.408 -1.646 1.00 90.75 89 LEU A C 1
ATOM 746 O O . LEU A 1 89 ? -0.843 -7.034 -1.024 1.00 90.75 89 LEU A O 1
ATOM 750 N N . ASP A 1 90 ? -2.176 -6.822 -2.816 1.00 92.25 90 ASP A N 1
ATOM 751 C CA . ASP A 1 90 ? -1.614 -7.917 -3.609 1.00 92.25 90 ASP A CA 1
ATOM 752 C C . ASP A 1 90 ? -1.032 -7.329 -4.903 1.00 92.25 90 ASP A C 1
ATOM 754 O O . ASP A 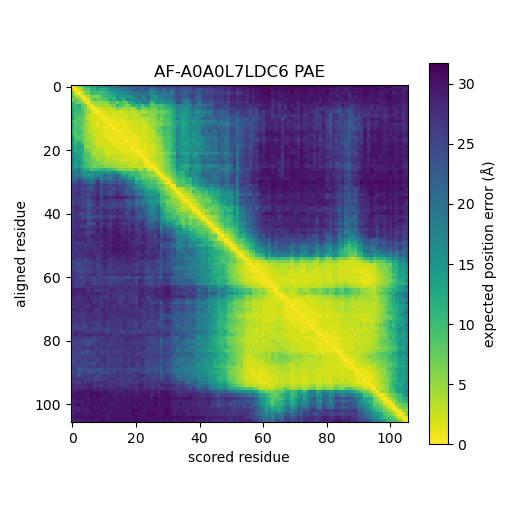1 90 ? -1.759 -7.016 -5.851 1.00 92.25 90 ASP A O 1
ATOM 758 N N . VAL A 1 91 ? 0.282 -7.087 -4.910 1.00 92.88 91 VAL A N 1
ATOM 759 C CA . VAL A 1 91 ? 0.974 -6.394 -6.004 1.00 92.88 91 VAL A CA 1
ATOM 760 C C . VAL A 1 91 ? 1.621 -7.403 -6.950 1.00 92.88 91 VAL A C 1
ATOM 762 O O . VAL A 1 91 ? 2.547 -8.120 -6.582 1.00 92.88 91 VAL A O 1
ATOM 765 N N . THR A 1 92 ? 1.191 -7.407 -8.211 1.00 93.31 92 THR A N 1
ATOM 766 C CA . THR A 1 92 ? 1.807 -8.190 -9.291 1.00 93.31 92 THR A CA 1
ATOM 767 C C . THR A 1 92 ? 2.595 -7.278 -10.228 1.00 93.31 92 THR A C 1
ATOM 769 O O . THR A 1 92 ? 2.035 -6.352 -10.817 1.00 93.31 92 THR A O 1
ATOM 772 N N . LEU A 1 93 ? 3.882 -7.562 -10.421 1.00 92.56 93 LEU A N 1
ATOM 773 C CA . LEU A 1 93 ? 4.741 -6.833 -11.357 1.00 92.56 93 LEU A CA 1
ATOM 774 C C . LEU A 1 93 ? 4.814 -7.576 -12.691 1.00 92.56 93 LEU A C 1
ATOM 776 O O . LEU A 1 93 ? 5.168 -8.753 -12.729 1.00 92.56 93 LEU A O 1
ATOM 780 N N . VAL A 1 94 ? 4.497 -6.890 -13.787 1.00 91.44 94 VAL A N 1
ATOM 781 C CA . VAL A 1 94 ? 4.536 -7.448 -15.141 1.00 91.44 94 VAL A CA 1
ATOM 782 C C . VAL A 1 94 ? 5.513 -6.636 -15.995 1.00 91.44 94 VAL A C 1
ATOM 784 O O . VAL A 1 94 ? 5.254 -5.463 -16.270 1.00 91.44 94 VAL A O 1
ATOM 787 N N . PRO A 1 95 ? 6.637 -7.222 -16.439 1.00 89.12 95 PRO A N 1
ATOM 788 C CA . PRO A 1 95 ? 7.540 -6.543 -17.358 1.00 89.12 95 PRO A CA 1
ATOM 789 C C . PRO A 1 95 ? 6.886 -6.478 -18.744 1.00 89.12 95 PRO A C 1
ATOM 791 O O . PRO A 1 95 ? 6.675 -7.504 -19.387 1.00 89.12 95 PRO A O 1
ATOM 794 N N . TYR A 1 96 ? 6.529 -5.274 -19.190 1.00 80.81 96 TYR A N 1
ATOM 795 C CA . TYR A 1 96 ? 5.771 -5.060 -20.428 1.00 80.81 96 TYR A CA 1
ATOM 796 C C . TYR A 1 96 ? 6.671 -4.810 -21.654 1.00 80.81 96 TYR A C 1
ATOM 798 O O . TYR A 1 96 ? 6.322 -5.206 -22.762 1.00 80.81 96 TYR A O 1
ATOM 806 N N . GLY A 1 97 ? 7.869 -4.243 -21.465 1.00 73.25 97 GLY A N 1
ATOM 807 C CA . GLY A 1 97 ? 8.841 -4.010 -22.548 1.00 73.25 97 GLY A CA 1
ATOM 808 C C . GLY A 1 97 ? 8.280 -3.211 -23.741 1.00 73.25 97 GLY A C 1
ATOM 809 O O . GLY A 1 97 ? 7.284 -2.503 -23.619 1.00 73.25 97 GLY A O 1
ATOM 810 N N . LYS A 1 98 ? 8.907 -3.343 -24.922 1.00 63.44 98 LYS A N 1
ATOM 811 C CA . LYS A 1 98 ? 8.472 -2.718 -26.191 1.00 63.44 98 LYS A CA 1
ATOM 812 C C . LYS A 1 98 ? 7.326 -3.504 -26.856 1.00 63.44 98 LYS A C 1
ATOM 814 O O . LYS A 1 98 ? 7.424 -3.892 -28.019 1.00 63.44 98 LYS A O 1
ATOM 819 N N . ALA A 1 99 ? 6.265 -3.794 -26.109 1.00 64.56 99 ALA A N 1
ATOM 820 C CA . ALA A 1 99 ? 5.061 -4.424 -26.641 1.00 64.56 99 ALA A CA 1
ATOM 821 C C . ALA A 1 99 ? 4.110 -3.357 -27.215 1.00 64.56 99 ALA A C 1
ATOM 823 O O . ALA A 1 99 ? 3.904 -2.299 -26.624 1.00 64.56 99 ALA A O 1
ATOM 824 N N . SER A 1 100 ? 3.547 -3.614 -28.397 1.00 62.75 100 SER A N 1
ATOM 825 C CA . SER A 1 100 ? 2.560 -2.733 -29.028 1.00 62.75 100 SER A CA 1
ATOM 826 C C . SER A 1 100 ? 1.149 -3.196 -28.670 1.00 62.75 100 SER A C 1
ATOM 828 O O . SER A 1 100 ? 0.774 -4.325 -28.979 1.00 62.75 100 SER A O 1
ATOM 830 N N . VAL A 1 101 ? 0.352 -2.322 -28.046 1.00 60.72 101 VAL A N 1
ATOM 831 C CA . VAL A 1 101 ? -1.091 -2.547 -27.879 1.00 60.72 101 VAL A CA 1
ATOM 832 C C . VAL A 1 101 ? -1.774 -2.228 -29.204 1.00 60.72 101 VAL A C 1
ATOM 834 O O . VAL A 1 101 ? -2.055 -1.070 -29.506 1.00 60.72 101 VAL A O 1
ATOM 837 N N . SER A 1 102 ? -2.052 -3.242 -30.017 1.00 63.75 102 SER A N 1
ATOM 838 C CA . SER A 1 102 ? -3.065 -3.117 -31.064 1.00 63.75 102 SER A CA 1
ATOM 839 C C . SER A 1 102 ? -4.428 -3.326 -30.413 1.00 63.75 102 SER A C 1
ATOM 841 O O . SER A 1 102 ? -4.830 -4.461 -30.158 1.00 63.75 102 SER A O 1
ATOM 843 N N . THR A 1 103 ? -5.116 -2.231 -30.096 1.00 62.47 103 THR A N 1
ATOM 844 C CA . THR A 1 103 ? -6.516 -2.258 -29.664 1.00 62.47 103 THR A CA 1
ATOM 845 C C . THR A 1 103 ? -7.359 -2.822 -30.805 1.00 62.47 103 THR A C 1
ATOM 847 O O . THR A 1 103 ? -7.729 -2.099 -31.727 1.00 62.47 103 THR A O 1
ATOM 850 N N . ILE A 1 104 ? -7.632 -4.126 -30.776 1.00 60.84 104 ILE A N 1
ATOM 851 C CA . ILE A 1 104 ? -8.678 -4.719 -31.605 1.00 60.84 104 ILE A CA 1
ATOM 852 C C . ILE A 1 104 ? -9.979 -4.460 -30.856 1.00 60.84 104 ILE A C 1
ATOM 854 O O . ILE A 1 104 ? -10.218 -5.016 -29.787 1.00 60.84 104 ILE A O 1
ATOM 858 N N . LEU A 1 105 ? -10.770 -3.541 -31.399 1.00 56.09 105 LEU A N 1
ATOM 859 C CA . LEU A 1 105 ? -12.149 -3.311 -30.997 1.00 56.09 105 LEU A CA 1
ATOM 860 C C . LEU A 1 105 ? -12.936 -4.547 -31.463 1.00 56.09 105 LEU A C 1
ATOM 862 O O . LEU A 1 105 ? -13.083 -4.752 -32.668 1.00 56.09 105 LEU A O 1
ATOM 866 N N . VAL A 1 106 ? -13.319 -5.408 -30.517 1.00 57.47 106 VAL A N 1
ATOM 867 C CA . VAL A 1 106 ? -14.256 -6.526 -30.730 1.00 57.47 106 VAL A CA 1
ATOM 868 C C . VAL A 1 106 ? -15.639 -6.071 -30.302 1.00 57.47 106 VAL A C 1
ATOM 870 O O . VAL A 1 106 ? -15.723 -5.460 -29.212 1.00 57.47 106 VAL A O 1
#

Sequence (106 aa):
MAFYSCNRYRTIVLTLIVLIMWQAFRLMPNNSPLLRAETDILELEDDTYNKHKQDKVKVRVYYEALCPDSKHFFLKHLTPVTEKLSEFLDVTLVPYGKASVSTILV